Protein AF-A0A645CIN4-F1 (afdb_monomer)

Mean predicted aligned error: 7.03 Å

Foldseek 3Di:
DPPVVVVVVVVVVVVVVVLCVLVVLVVCVVVVHDLVNVVVVVVVVVVVVVVVVCVVVVPDDDPPPVVVVVVVCCVPVNPVVVSSVLSVVSVVDPSVVSVVVVVCVVVVVVVVCVVVVVDDDDPVVVVVD

Solvent-accessible surface area (backbone atoms only — not comparable to full-atom values): 7457 Å² total; per-residue (Å²): 133,56,74,63,60,56,51,52,51,54,50,52,54,50,52,53,57,57,63,48,45,54,55,54,52,51,52,39,47,73,70,71,48,52,69,66,62,54,49,50,53,53,51,52,53,50,50,53,54,51,50,51,50,38,61,76,66,65,56,83,80,82,78,52,65,67,60,50,50,51,52,50,47,44,44,57,68,44,52,44,48,52,50,51,54,54,58,55,42,50,73,82,39,58,59,68,59,52,49,54,58,57,65,43,44,65,47,54,50,52,53,49,35,41,75,73,63,80,44,84,92,45,77,78,57,66,77,75,97

pLDDT: mean 86.49, std 8.05, range [57.97, 96.12]

Sequence (129 aa):
MTKRTSGTLMVLVSAAGFATLAIFVKYAYAASVNTVTMLTGRFLLAALVLWAVVIARKIPIVTDKLIVIKLCLMGVFGYCVMSMMFASSLYYLPASLSAMLLYAYPALVSIIAFAIGDEIFSWNKGILL

InterPro domains:
  IPR000620 EamA domain [PF00892] (6-127)
  IPR037185 Multidrug transporter EmrE superfamily [SSF103481] (42-126)

Structure (mmCIF, N/CA/C/O backbone):
data_AF-A0A645CIN4-F1
#
_entry.id   AF-A0A645CIN4-F1
#
loop_
_atom_site.group_PDB
_atom_site.id
_atom_site.type_symbol
_atom_site.label_atom_id
_atom_site.label_alt_id
_atom_site.label_comp_id
_atom_site.label_asym_id
_atom_site.label_entity_id
_atom_site.label_seq_id
_atom_site.pdbx_PDB_ins_code
_atom_site.Cartn_x
_atom_site.Cartn_y
_atom_site.Cartn_z
_atom_site.occupancy
_atom_site.B_iso_or_equiv
_atom_site.auth_seq_id
_atom_site.auth_comp_id
_atom_site.auth_asym_id
_atom_site.auth_atom_id
_atom_site.pdbx_PDB_model_num
ATOM 1 N N . MET A 1 1 ? -20.314 -23.235 9.475 1.00 58.03 1 MET A N 1
ATOM 2 C CA . MET A 1 1 ? -18.879 -22.889 9.347 1.00 58.03 1 MET A CA 1
ATOM 3 C C . MET A 1 1 ? -18.443 -22.152 10.604 1.00 58.03 1 MET A C 1
ATOM 5 O O . MET A 1 1 ? -19.084 -21.177 10.975 1.00 58.03 1 MET A O 1
ATOM 9 N N . THR A 1 2 ? -17.409 -22.629 11.292 1.00 73.25 2 THR A N 1
ATOM 10 C CA . THR A 1 2 ? -16.871 -21.984 12.500 1.00 73.25 2 THR A CA 1
ATOM 11 C C . THR A 1 2 ? -16.238 -20.640 12.118 1.00 73.25 2 THR A C 1
ATOM 13 O O . THR A 1 2 ? -15.644 -20.523 11.048 1.00 73.25 2 THR A O 1
ATOM 16 N N . LYS A 1 3 ? -16.315 -19.608 12.971 1.00 80.88 3 LYS A N 1
ATOM 17 C CA . LYS A 1 3 ? -15.737 -18.275 12.670 1.00 80.88 3 LYS A CA 1
ATOM 18 C C . LYS A 1 3 ? -14.261 -18.344 12.230 1.00 80.88 3 LYS A C 1
ATOM 20 O O . LYS A 1 3 ? -1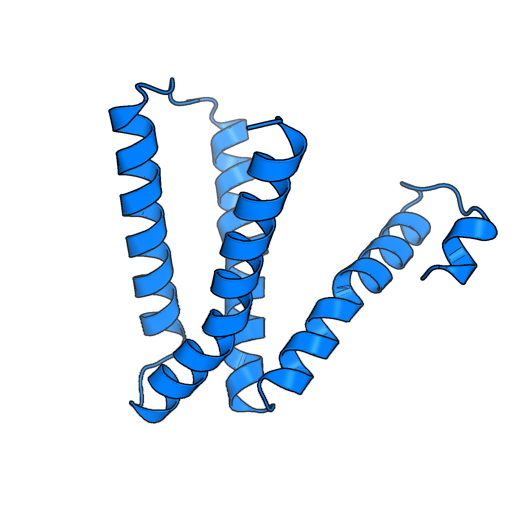3.846 -17.576 11.368 1.00 80.88 3 LYS A O 1
ATOM 25 N N . ARG A 1 4 ? -13.502 -19.322 12.749 1.00 84.25 4 ARG A N 1
ATOM 26 C CA . ARG A 1 4 ? -12.110 -19.605 12.353 1.00 84.25 4 ARG A CA 1
ATOM 27 C C . ARG A 1 4 ? -11.970 -19.996 10.880 1.00 84.25 4 ARG A C 1
ATOM 29 O O . ARG A 1 4 ? -11.180 -19.376 10.187 1.00 84.25 4 ARG A O 1
ATOM 36 N N . THR A 1 5 ? -12.764 -20.944 10.377 1.00 86.31 5 THR A N 1
ATOM 37 C CA . THR A 1 5 ? -12.651 -21.409 8.981 1.00 86.31 5 THR A CA 1
ATOM 38 C C . THR A 1 5 ? -13.032 -20.320 7.980 1.00 86.31 5 THR A C 1
ATOM 40 O O . THR A 1 5 ? -12.406 -20.203 6.932 1.00 86.31 5 THR A O 1
ATOM 43 N N . SER A 1 6 ? -14.023 -19.483 8.316 1.00 86.50 6 SER A N 1
ATOM 44 C CA . SER A 1 6 ? -14.377 -18.322 7.488 1.00 86.50 6 SER A CA 1
ATOM 45 C C . SER A 1 6 ? -13.249 -17.286 7.452 1.00 86.50 6 SER A C 1
ATOM 47 O O . SER A 1 6 ? -12.955 -16.753 6.386 1.00 86.50 6 SER A O 1
ATOM 49 N N . GLY A 1 7 ? -12.605 -17.019 8.594 1.00 89.25 7 GLY A N 1
ATOM 50 C CA . GLY A 1 7 ? -11.459 -16.111 8.669 1.00 89.25 7 GLY A CA 1
ATOM 51 C C . GLY A 1 7 ? -10.262 -16.621 7.867 1.00 89.25 7 GLY A C 1
ATOM 52 O O . GLY A 1 7 ? -9.695 -15.873 7.078 1.00 89.25 7 GLY A O 1
ATOM 53 N N . THR A 1 8 ? -9.927 -17.910 7.993 1.00 91.81 8 THR A N 1
ATOM 54 C CA . THR A 1 8 ? -8.854 -18.539 7.207 1.00 91.81 8 THR A CA 1
ATOM 55 C C . THR A 1 8 ? -9.108 -18.400 5.708 1.00 91.81 8 THR A C 1
ATOM 57 O O . THR A 1 8 ? -8.206 -18.006 4.975 1.00 91.81 8 THR A O 1
ATOM 60 N N . LEU A 1 9 ? -10.337 -18.656 5.247 1.00 92.81 9 LEU A N 1
ATOM 61 C CA . LEU A 1 9 ? -10.675 -18.531 3.830 1.00 92.81 9 LEU A CA 1
ATOM 62 C C . LEU A 1 9 ? -10.514 -17.089 3.326 1.00 92.81 9 LEU A C 1
ATOM 64 O O . LEU A 1 9 ? -9.942 -16.875 2.261 1.00 92.81 9 LEU A O 1
ATOM 68 N N . MET A 1 10 ? -10.957 -16.097 4.104 1.00 90.06 10 MET A N 1
ATOM 69 C CA . MET A 1 10 ? -10.785 -14.680 3.758 1.00 90.06 10 MET A CA 1
ATOM 70 C C . MET A 1 10 ? -9.306 -14.289 3.641 1.00 90.06 10 MET A C 1
ATOM 72 O O . MET A 1 10 ? -8.935 -13.570 2.713 1.00 90.06 10 MET A O 1
ATOM 76 N N . VAL A 1 11 ? -8.455 -14.787 4.544 1.00 92.88 11 VAL A N 1
ATOM 77 C CA . VAL A 1 11 ? -7.005 -14.545 4.493 1.00 92.88 11 VAL A CA 1
ATOM 78 C C . VAL A 1 11 ? -6.386 -15.187 3.255 1.00 92.88 11 VAL A C 1
ATOM 80 O O . VAL A 1 11 ? -5.617 -14.525 2.566 1.00 92.88 11 VAL A O 1
ATOM 83 N N . LEU A 1 12 ? -6.749 -16.431 2.931 1.00 93.19 12 LEU A N 1
ATOM 84 C CA . LEU A 1 12 ? -6.237 -17.122 1.743 1.00 93.19 12 LEU A CA 1
ATOM 85 C C . LEU A 1 12 ? -6.606 -16.387 0.450 1.00 93.19 12 LEU A C 1
ATOM 87 O O . LEU A 1 12 ? -5.750 -16.189 -0.409 1.00 93.19 12 LEU A O 1
ATOM 91 N N . VAL A 1 13 ? -7.856 -15.931 0.333 1.00 93.81 13 VAL A N 1
ATOM 92 C CA . VAL A 1 13 ? -8.314 -15.153 -0.828 1.00 93.81 13 VAL A CA 1
ATOM 93 C C . VAL A 1 13 ? -7.561 -13.824 -0.928 1.00 93.81 13 VAL A C 1
ATOM 95 O O . VAL A 1 13 ? -7.104 -13.458 -2.010 1.00 93.81 13 VAL A O 1
ATOM 98 N N . SER A 1 14 ? -7.373 -13.124 0.194 1.00 91.00 14 SER A N 1
ATOM 99 C CA . SER A 1 14 ? -6.602 -11.875 0.236 1.00 91.00 14 SER A CA 1
ATOM 100 C C . SER A 1 14 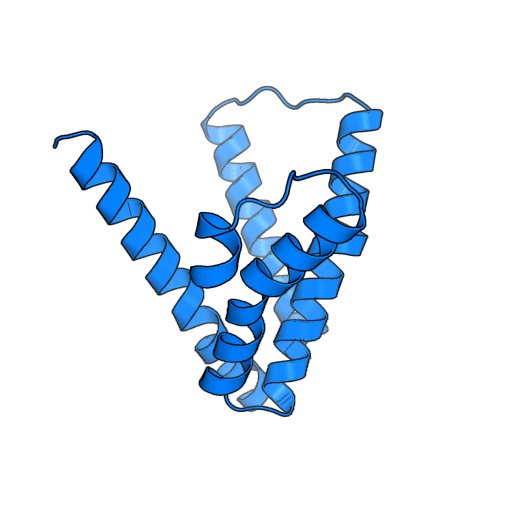? -5.138 -12.090 -0.165 1.00 91.00 14 SER A C 1
ATOM 102 O O . SER A 1 14 ? -4.611 -11.362 -1.006 1.00 91.00 14 SER A O 1
ATOM 104 N N . ALA A 1 15 ? -4.495 -13.133 0.369 1.00 89.50 15 ALA A N 1
ATOM 105 C CA . ALA A 1 15 ? -3.109 -13.475 0.067 1.00 89.50 15 ALA A CA 1
ATOM 106 C C . ALA A 1 15 ? -2.917 -13.836 -1.414 1.00 89.50 15 ALA A C 1
ATOM 108 O O . ALA A 1 15 ? -1.979 -13.350 -2.045 1.00 89.50 15 ALA A O 1
ATOM 109 N N . ALA A 1 16 ? -3.832 -14.619 -1.996 1.00 89.94 16 ALA A N 1
ATOM 110 C CA . ALA A 1 16 ? -3.812 -14.936 -3.422 1.00 89.94 16 ALA A CA 1
ATOM 111 C C . ALA A 1 16 ? -3.984 -13.673 -4.287 1.00 89.94 16 ALA A C 1
ATOM 113 O O . ALA A 1 16 ? -3.231 -13.455 -5.240 1.00 89.94 16 ALA A O 1
ATOM 114 N N . GLY A 1 17 ? -4.921 -12.790 -3.922 1.00 87.88 17 GLY A N 1
ATOM 115 C CA . GLY A 1 17 ? -5.103 -11.501 -4.594 1.00 87.88 17 GLY A CA 1
ATOM 116 C C . GLY A 1 17 ? -3.852 -10.621 -4.522 1.00 87.88 17 GLY A C 1
ATOM 117 O O . GLY A 1 17 ? -3.450 -10.026 -5.520 1.00 87.88 17 GLY A O 1
ATOM 118 N N . PHE A 1 18 ? -3.179 -10.588 -3.372 1.00 85.50 18 PHE A N 1
ATOM 119 C CA . PHE A 1 18 ? -1.949 -9.820 -3.205 1.00 85.50 18 PHE A CA 1
ATOM 120 C C . PHE A 1 18 ? -0.774 -10.406 -4.005 1.00 85.50 18 PHE A C 1
ATOM 122 O O . PHE A 1 18 ? -0.054 -9.660 -4.664 1.00 85.50 18 PHE A O 1
ATOM 129 N N . ALA A 1 19 ? -0.602 -11.731 -4.017 1.00 85.88 19 ALA A N 1
ATOM 130 C CA . ALA A 1 19 ? 0.478 -12.394 -4.753 1.00 85.88 19 ALA A CA 1
ATOM 131 C C . ALA A 1 19 ? 0.365 -12.201 -6.276 1.00 85.88 19 ALA A C 1
ATOM 133 O O . ALA A 1 19 ? 1.367 -11.985 -6.961 1.00 85.88 19 ALA A O 1
ATOM 134 N N . THR A 1 20 ? -0.857 -12.226 -6.816 1.00 88.62 20 THR A N 1
ATOM 135 C CA . THR A 1 20 ? -1.093 -12.026 -8.259 1.00 88.62 20 THR A CA 1
ATOM 136 C C . THR A 1 20 ? -0.835 -10.593 -8.727 1.00 88.62 20 THR A C 1
ATOM 138 O O . THR A 1 20 ? -0.578 -10.372 -9.910 1.00 88.62 20 THR A O 1
ATOM 141 N N . LEU A 1 21 ? -0.826 -9.611 -7.821 1.00 87.62 21 LEU A N 1
ATOM 142 C CA . LEU A 1 21 ? -0.628 -8.203 -8.163 1.00 87.62 21 LEU A CA 1
ATOM 143 C C . LEU A 1 21 ? 0.689 -7.963 -8.906 1.00 87.62 21 LEU A C 1
ATOM 145 O O . LEU A 1 21 ? 0.688 -7.319 -9.951 1.00 87.62 21 LEU A O 1
ATOM 149 N N . ALA A 1 22 ? 1.805 -8.501 -8.407 1.00 85.44 22 ALA A N 1
ATOM 150 C CA . ALA A 1 22 ? 3.111 -8.302 -9.038 1.00 85.44 22 ALA A CA 1
ATOM 151 C C . ALA A 1 22 ? 3.171 -8.902 -10.456 1.00 85.44 22 ALA A C 1
ATOM 153 O O . ALA A 1 22 ? 3.831 -8.347 -11.336 1.00 85.44 22 ALA A O 1
ATOM 154 N N . ILE A 1 23 ? 2.435 -9.995 -10.688 1.00 87.06 23 ILE A N 1
ATOM 155 C CA . ILE A 1 23 ? 2.297 -10.633 -12.000 1.00 87.06 23 ILE A CA 1
ATOM 156 C C . ILE A 1 23 ? 1.555 -9.691 -12.955 1.00 87.06 23 ILE A C 1
ATOM 158 O O . ILE A 1 23 ? 2.064 -9.388 -14.032 1.00 87.06 23 ILE A O 1
ATOM 162 N N . PHE A 1 24 ? 0.399 -9.159 -12.546 1.00 87.19 24 PHE A N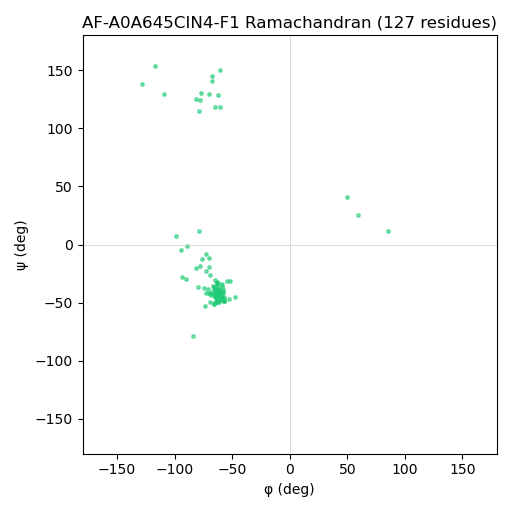 1
ATOM 163 C CA . PHE A 1 24 ? -0.366 -8.212 -13.364 1.00 87.19 24 PHE A CA 1
ATOM 164 C C . PHE A 1 24 ? 0.409 -6.928 -13.669 1.00 87.19 24 PHE A C 1
ATOM 166 O O . PHE A 1 24 ? 0.341 -6.439 -14.794 1.00 87.19 24 PHE A O 1
ATOM 173 N N . VAL A 1 25 ? 1.189 -6.409 -12.714 1.00 86.94 25 VAL A N 1
ATOM 174 C CA . VAL A 1 25 ? 2.045 -5.236 -12.948 1.00 86.94 25 VAL A CA 1
ATOM 175 C C . VAL A 1 25 ? 3.098 -5.519 -14.023 1.00 86.94 25 VAL A C 1
ATOM 177 O O . VAL A 1 25 ? 3.271 -4.718 -14.938 1.00 86.94 25 VAL A O 1
ATOM 180 N N . LYS A 1 26 ? 3.769 -6.677 -13.967 1.00 85.94 26 LYS A N 1
ATOM 181 C CA . LYS A 1 26 ? 4.741 -7.078 -14.998 1.00 85.94 26 LYS A CA 1
ATOM 182 C C . LYS A 1 26 ? 4.084 -7.226 -16.374 1.00 85.94 26 LYS A C 1
ATOM 184 O O . LYS A 1 26 ? 4.660 -6.771 -17.358 1.00 85.94 26 LYS A O 1
ATOM 189 N N . TYR A 1 27 ? 2.879 -7.796 -16.446 1.00 87.88 27 TYR A N 1
ATOM 190 C CA . TYR A 1 27 ? 2.114 -7.862 -17.697 1.00 87.88 27 TYR A CA 1
ATOM 191 C C . TYR A 1 27 ? 1.735 -6.476 -18.230 1.00 87.88 27 TYR A C 1
ATOM 193 O O . TYR A 1 27 ? 1.865 -6.229 -19.426 1.00 87.88 27 TYR A O 1
ATOM 201 N N . ALA A 1 28 ? 1.312 -5.553 -17.364 1.00 87.56 28 ALA A N 1
ATOM 202 C CA . ALA A 1 28 ? 0.991 -4.184 -17.762 1.00 87.56 28 ALA A CA 1
ATOM 203 C C . ALA A 1 28 ? 2.223 -3.454 -18.327 1.00 87.56 28 ALA A C 1
ATOM 205 O O . ALA A 1 28 ? 2.127 -2.789 -19.358 1.00 87.56 28 ALA A O 1
ATOM 206 N N . TYR A 1 29 ? 3.394 -3.640 -17.712 1.00 86.81 29 TYR A N 1
ATOM 207 C CA . TYR A 1 29 ? 4.651 -3.104 -18.239 1.00 86.81 29 TYR A CA 1
ATOM 208 C C . TYR A 1 29 ? 5.064 -3.740 -19.565 1.00 86.81 29 TYR A C 1
ATOM 210 O O . TYR A 1 29 ? 5.531 -3.026 -20.446 1.00 86.81 29 TYR A O 1
ATOM 218 N N . ALA A 1 30 ? 4.837 -5.043 -19.756 1.00 86.62 30 ALA A N 1
ATOM 219 C CA . ALA A 1 30 ? 5.054 -5.689 -21.052 1.00 86.62 30 ALA A CA 1
ATOM 220 C C . ALA A 1 30 ? 4.134 -5.115 -22.149 1.00 86.62 30 ALA A C 1
ATOM 222 O O . ALA A 1 30 ? 4.547 -4.981 -23.296 1.00 86.62 30 ALA A O 1
ATOM 223 N N . ALA A 1 31 ? 2.917 -4.697 -21.788 1.00 89.25 31 ALA A N 1
ATOM 224 C CA . ALA A 1 31 ? 2.000 -3.969 -22.666 1.00 89.25 31 ALA A CA 1
ATOM 225 C C . ALA A 1 31 ? 2.335 -2.465 -22.808 1.00 89.25 31 ALA A C 1
ATOM 227 O O . ALA A 1 31 ? 1.527 -1.706 -23.336 1.00 89.25 31 ALA A O 1
ATOM 228 N N . SER A 1 32 ? 3.515 -2.022 -22.349 1.00 86.00 32 SER A N 1
ATOM 229 C CA . SER A 1 32 ? 3.979 -0.625 -22.396 1.00 86.00 32 SER A CA 1
ATOM 230 C C . SER A 1 32 ? 3.066 0.371 -21.659 1.00 86.00 32 SER A C 1
ATOM 232 O O . SER A 1 32 ?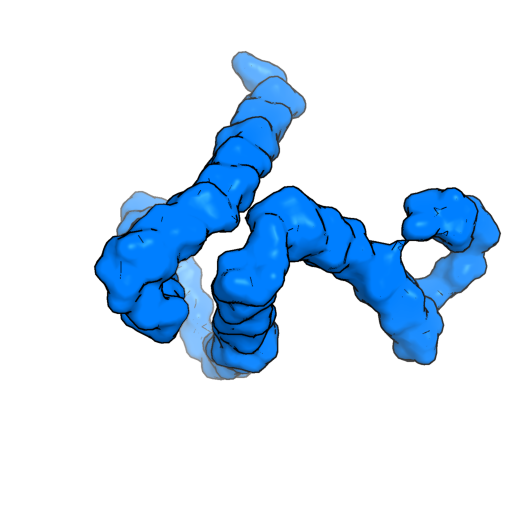 3.057 1.565 -21.961 1.00 86.00 32 SER A O 1
ATOM 234 N N . VAL A 1 33 ? 2.298 -0.096 -20.669 1.00 88.50 33 VAL A N 1
ATOM 235 C CA . VAL A 1 33 ? 1.458 0.765 -19.827 1.00 88.50 33 VAL A CA 1
ATOM 236 C C . VAL A 1 33 ? 2.332 1.476 -18.796 1.00 88.50 33 VAL A C 1
ATOM 238 O O . VAL A 1 33 ? 3.109 0.849 -18.079 1.00 88.50 33 VAL A O 1
ATOM 241 N N . ASN A 1 34 ? 2.174 2.794 -18.676 1.00 87.50 34 ASN A N 1
ATOM 242 C CA . ASN A 1 34 ? 2.874 3.580 -17.663 1.00 87.50 34 ASN A CA 1
ATOM 243 C C . ASN A 1 34 ? 2.382 3.223 -16.242 1.00 87.50 34 ASN A C 1
ATOM 245 O O . ASN A 1 34 ? 1.182 3.054 -16.008 1.00 87.50 34 ASN A O 1
ATOM 249 N N . THR A 1 35 ? 3.304 3.168 -15.276 1.00 86.75 35 THR A N 1
ATOM 250 C CA . THR A 1 35 ? 3.037 2.963 -13.844 1.00 86.75 35 THR A CA 1
ATOM 251 C C . THR A 1 35 ? 1.918 3.856 -13.316 1.00 86.75 35 THR A C 1
ATOM 253 O O . THR A 1 35 ? 1.029 3.367 -12.623 1.00 86.75 35 THR A O 1
ATOM 256 N N . VAL A 1 36 ? 1.920 5.147 -13.666 1.00 88.88 36 VAL A N 1
ATOM 257 C CA . VAL A 1 36 ? 0.900 6.098 -13.199 1.00 88.88 36 VAL A CA 1
ATOM 258 C C . VAL A 1 36 ? -0.478 5.689 -13.710 1.00 88.88 36 VAL A C 1
ATOM 260 O O . VAL A 1 36 ? -1.400 5.540 -12.916 1.00 88.88 36 VAL A O 1
ATOM 263 N N . THR A 1 37 ? -0.611 5.415 -15.009 1.00 88.88 37 THR A N 1
ATOM 264 C CA . THR A 1 37 ? -1.876 5.001 -15.634 1.00 88.88 37 THR A CA 1
ATOM 265 C C . THR A 1 37 ? -2.424 3.716 -15.012 1.00 88.88 37 THR A C 1
ATOM 267 O O . THR A 1 37 ? -3.610 3.632 -14.690 1.00 88.88 37 THR A O 1
ATOM 270 N N . MET A 1 38 ? -1.553 2.731 -14.784 1.00 90.00 38 MET A N 1
ATOM 271 C CA . MET A 1 38 ? -1.909 1.469 -14.138 1.00 90.00 38 MET A CA 1
ATOM 272 C C . MET A 1 38 ? -2.396 1.676 -12.695 1.00 90.00 38 MET A C 1
ATOM 274 O O . MET A 1 38 ? -3.428 1.126 -12.303 1.00 90.00 38 MET A O 1
ATOM 278 N N . LEU A 1 39 ? -1.680 2.480 -11.899 1.00 89.88 39 LEU A N 1
ATOM 279 C CA . LEU A 1 39 ? -2.062 2.785 -10.518 1.00 89.88 39 LEU A CA 1
ATOM 280 C C . LEU A 1 39 ? -3.377 3.559 -10.465 1.00 89.88 39 LEU A C 1
ATOM 282 O O . LEU A 1 39 ? -4.250 3.201 -9.678 1.00 89.88 39 LEU A O 1
ATOM 286 N N . THR A 1 40 ? -3.550 4.569 -11.319 1.00 91.19 40 THR A N 1
ATOM 287 C CA . THR A 1 40 ? -4.791 5.345 -11.413 1.00 91.19 40 THR A CA 1
ATOM 288 C C . THR A 1 40 ? -5.978 4.435 -11.709 1.00 91.19 40 THR A C 1
ATOM 290 O O . THR A 1 40 ? -6.966 4.486 -10.982 1.00 91.19 40 THR A O 1
ATOM 293 N N . GLY A 1 41 ? -5.874 3.545 -12.704 1.00 91.06 41 GLY A N 1
ATOM 294 C CA . GLY A 1 41 ? -6.935 2.582 -13.014 1.00 91.06 41 GLY A CA 1
ATOM 295 C C . GLY A 1 41 ? -7.264 1.665 -11.832 1.00 91.06 41 GLY A C 1
ATOM 296 O O . GLY A 1 41 ? -8.430 1.507 -11.470 1.00 91.06 41 GLY A O 1
ATOM 297 N N . ARG A 1 42 ? -6.235 1.123 -11.167 1.00 89.88 42 ARG A N 1
ATOM 298 C CA . ARG A 1 42 ? -6.392 0.266 -9.982 1.00 89.88 42 ARG A CA 1
ATOM 299 C C . ARG A 1 42 ? -7.089 0.996 -8.830 1.00 89.88 42 ARG A C 1
ATOM 301 O O . ARG A 1 42 ? -8.001 0.438 -8.223 1.00 89.88 42 ARG A O 1
ATOM 308 N N . PHE A 1 43 ? -6.672 2.223 -8.522 1.00 91.75 43 PHE A N 1
ATOM 309 C CA . PHE A 1 43 ? -7.238 3.010 -7.428 1.00 91.75 43 PHE A CA 1
ATOM 310 C C . PHE A 1 43 ? -8.650 3.499 -7.712 1.00 91.75 43 PHE A C 1
ATOM 312 O O . PHE A 1 43 ? -9.482 3.462 -6.811 1.00 91.75 43 PHE A O 1
ATOM 319 N N . LEU A 1 44 ? -8.940 3.899 -8.950 1.00 94.81 44 LEU A N 1
ATOM 320 C CA . LEU A 1 44 ? -10.292 4.267 -9.360 1.00 94.81 44 LEU A CA 1
ATOM 321 C C . LEU A 1 44 ? -11.241 3.077 -9.230 1.00 94.81 44 LEU A C 1
ATOM 323 O O . LEU A 1 44 ? -12.299 3.205 -8.621 1.00 94.81 44 LEU A O 1
ATOM 327 N N . LEU A 1 45 ? -10.842 1.902 -9.724 1.00 94.06 45 LEU A N 1
ATOM 328 C CA . LEU A 1 45 ? -11.652 0.691 -9.602 1.00 94.06 45 LEU A CA 1
ATOM 329 C C . LEU A 1 45 ? -11.870 0.308 -8.132 1.00 94.06 45 LEU A C 1
ATOM 331 O O . LEU A 1 45 ? -13.000 0.035 -7.731 1.00 94.06 45 LEU A O 1
ATOM 335 N N . ALA A 1 46 ? -10.820 0.346 -7.307 1.00 92.56 46 ALA A N 1
ATOM 336 C CA . ALA A 1 46 ? -10.938 0.080 -5.875 1.00 92.56 46 ALA A CA 1
ATOM 337 C C . ALA A 1 46 ? -11.863 1.087 -5.170 1.00 92.56 46 ALA A C 1
ATOM 339 O O . ALA A 1 46 ? -12.694 0.685 -4.357 1.00 92.56 46 ALA A O 1
ATOM 340 N N . ALA A 1 47 ? -11.762 2.377 -5.505 1.00 93.31 47 ALA A N 1
ATOM 341 C CA . ALA A 1 47 ? -12.623 3.419 -4.958 1.00 93.31 47 ALA A CA 1
ATOM 342 C C . ALA A 1 47 ? -14.093 3.194 -5.337 1.00 93.31 47 ALA A C 1
ATOM 344 O O . ALA A 1 47 ? -14.953 3.268 -4.465 1.00 93.31 47 ALA A O 1
ATOM 345 N N . LEU A 1 48 ? -14.383 2.860 -6.600 1.00 96.12 48 LEU A N 1
ATOM 346 C CA . LEU A 1 48 ? -15.740 2.552 -7.061 1.00 96.12 48 LEU A CA 1
ATOM 347 C C . LEU A 1 48 ? -16.329 1.342 -6.328 1.00 96.12 48 LEU A C 1
ATOM 349 O O . LEU A 1 48 ? -17.459 1.406 -5.847 1.00 96.12 48 LEU A O 1
ATOM 353 N N . VAL A 1 49 ? -15.555 0.261 -6.191 1.00 95.44 49 VAL A N 1
ATOM 354 C CA . VAL A 1 49 ? -15.987 -0.946 -5.471 1.00 95.44 49 VAL A CA 1
ATOM 355 C C . VAL A 1 49 ? -16.251 -0.639 -3.996 1.00 95.44 49 VAL A C 1
ATOM 357 O O . VAL A 1 49 ? -17.286 -1.038 -3.463 1.00 95.44 49 VAL A O 1
ATOM 360 N N . LEU A 1 50 ? -15.360 0.100 -3.330 1.00 92.62 50 LEU A N 1
ATOM 361 C CA . LEU A 1 50 ? -15.550 0.478 -1.928 1.00 92.62 50 LEU A CA 1
ATOM 362 C C . LEU A 1 50 ? -16.771 1.383 -1.740 1.00 92.62 50 LEU A C 1
ATOM 364 O O . LEU A 1 50 ? -17.565 1.139 -0.833 1.00 92.62 50 LEU A O 1
ATOM 368 N N . TRP A 1 51 ? -16.972 2.373 -2.611 1.00 93.62 51 TRP A N 1
ATOM 369 C CA . TRP A 1 51 ? -18.160 3.228 -2.571 1.00 93.62 51 TRP A CA 1
ATOM 370 C C . TRP A 1 51 ? -19.448 2.441 -2.807 1.00 93.62 51 TRP A C 1
ATOM 372 O O . TRP A 1 51 ? -20.422 2.646 -2.084 1.00 93.62 51 TRP A O 1
ATOM 382 N N . ALA A 1 52 ? -19.450 1.484 -3.739 1.00 95.25 52 ALA A N 1
ATOM 383 C CA . ALA A 1 52 ? -20.587 0.592 -3.946 1.00 95.25 52 ALA A CA 1
ATOM 384 C C . ALA A 1 52 ? -20.915 -0.211 -2.675 1.00 95.25 52 ALA A C 1
ATOM 386 O O . ALA A 1 52 ? -22.083 -0.326 -2.305 1.00 95.25 52 ALA A O 1
ATOM 387 N N . VAL A 1 53 ? -19.900 -0.705 -1.955 1.00 94.75 53 VAL A N 1
ATOM 388 C CA . VAL A 1 53 ? -20.085 -1.400 -0.669 1.00 94.75 53 VAL A CA 1
ATOM 389 C C . VAL A 1 53 ? -20.641 -0.464 0.406 1.00 94.75 53 VAL A C 1
ATOM 391 O O . VAL A 1 53 ? -21.551 -0.863 1.132 1.00 94.75 53 VAL A O 1
ATOM 394 N N . VAL A 1 54 ? -20.131 0.767 0.507 1.00 93.75 54 VAL A N 1
ATOM 395 C CA . VAL A 1 54 ? -20.616 1.782 1.460 1.00 93.75 54 VAL A CA 1
ATOM 396 C C . VAL A 1 54 ? -22.095 2.086 1.227 1.00 93.75 54 VAL A C 1
ATOM 398 O O . VAL A 1 54 ? -22.878 2.049 2.177 1.00 93.75 54 VAL A O 1
ATOM 401 N N . ILE A 1 55 ? -22.487 2.309 -0.031 1.00 94.31 55 ILE A N 1
ATOM 402 C CA . ILE A 1 55 ? -23.874 2.586 -0.424 1.00 94.31 55 ILE A CA 1
ATOM 403 C C . ILE A 1 55 ? -24.763 1.367 -0.145 1.00 94.31 55 ILE A C 1
ATOM 405 O O . ILE A 1 55 ? -25.795 1.497 0.513 1.00 94.31 55 ILE A O 1
ATOM 409 N N . ALA A 1 56 ? -24.350 0.171 -0.578 1.00 95.44 56 ALA A N 1
ATOM 410 C CA . ALA A 1 56 ? -25.125 -1.058 -0.402 1.00 95.44 56 ALA A CA 1
ATOM 411 C C . ALA A 1 56 ? -25.347 -1.413 1.077 1.00 95.44 56 ALA A C 1
ATOM 413 O O . ALA A 1 56 ? -26.416 -1.892 1.452 1.00 95.44 56 ALA A O 1
ATOM 414 N N . ARG A 1 57 ? -24.350 -1.155 1.933 1.00 94.56 57 ARG A N 1
ATOM 415 C CA . ARG A 1 57 ? -24.424 -1.404 3.380 1.00 94.56 57 ARG A CA 1
ATOM 416 C C . ARG A 1 57 ? -24.977 -0.224 4.181 1.00 94.56 57 ARG A C 1
ATOM 418 O O . ARG A 1 57 ? -25.099 -0.352 5.395 1.00 94.56 57 ARG A O 1
ATOM 425 N N . LYS A 1 58 ? -25.307 0.897 3.526 1.00 91.50 58 LYS A N 1
ATOM 426 C CA . LYS A 1 58 ? -25.796 2.138 4.153 1.00 91.50 58 LYS A CA 1
ATOM 427 C C . LYS A 1 58 ? -24.910 2.596 5.320 1.00 91.50 58 LYS A C 1
ATOM 429 O O . LYS A 1 58 ? -25.406 2.997 6.370 1.00 91.50 58 LYS A O 1
ATOM 434 N N . ILE A 1 59 ? -23.591 2.486 5.151 1.00 90.12 59 ILE A N 1
ATOM 435 C CA . ILE A 1 59 ? -22.632 2.852 6.199 1.00 90.12 59 ILE A CA 1
ATOM 436 C C . ILE A 1 59 ? -22.654 4.380 6.350 1.00 90.12 59 ILE A C 1
ATOM 438 O O . ILE A 1 59 ? -22.532 5.077 5.338 1.00 90.12 59 ILE A O 1
ATOM 442 N N . PRO A 1 60 ? -22.803 4.921 7.573 1.00 85.62 60 PRO A N 1
ATOM 443 C CA . PRO A 1 60 ? -22.779 6.360 7.784 1.00 85.62 60 PRO A CA 1
ATOM 444 C C . PRO A 1 60 ? -21.415 6.926 7.379 1.00 85.62 60 PRO A C 1
ATOM 446 O O . PRO A 1 60 ? -20.368 6.436 7.805 1.00 85.62 60 PRO A O 1
ATOM 449 N N . ILE A 1 61 ? -21.433 7.960 6.541 1.00 84.00 61 ILE A N 1
ATOM 450 C CA . ILE A 1 61 ? -20.219 8.633 6.083 1.00 84.00 61 ILE A CA 1
ATOM 451 C C . ILE A 1 61 ? -19.740 9.548 7.208 1.00 84.00 61 ILE A C 1
ATOM 453 O O . ILE A 1 61 ? -20.486 10.398 7.694 1.00 84.00 61 ILE A O 1
ATOM 457 N N . VAL A 1 62 ? -18.491 9.366 7.630 1.00 79.69 62 VAL A N 1
ATOM 458 C CA . VAL A 1 62 ? -17.861 10.232 8.628 1.00 79.69 62 VAL A CA 1
ATOM 459 C C . VAL A 1 62 ? -17.422 11.525 7.941 1.00 79.69 62 VAL A C 1
ATOM 461 O O . VAL A 1 62 ? -16.544 11.506 7.083 1.00 79.69 62 VAL A O 1
ATOM 464 N N . THR A 1 63 ? -18.028 12.648 8.326 1.00 80.31 63 THR A N 1
ATOM 465 C CA . THR A 1 63 ? -17.781 13.978 7.725 1.00 80.31 63 THR A CA 1
ATOM 466 C C . THR A 1 63 ? -16.814 14.836 8.550 1.00 80.31 63 THR A C 1
ATOM 468 O O . THR A 1 63 ? -16.621 16.019 8.269 1.00 80.31 63 THR A O 1
ATOM 471 N N . ASP A 1 64 ? -16.207 14.270 9.594 1.00 91.38 64 ASP A N 1
ATOM 472 C CA . ASP A 1 64 ? -15.237 14.989 10.416 1.00 91.38 64 ASP A CA 1
ATOM 473 C C . ASP A 1 64 ? -14.037 15.427 9.560 1.00 91.38 64 ASP A C 1
ATOM 475 O O . ASP A 1 64 ? -13.313 14.604 8.990 1.00 91.38 64 ASP A O 1
ATOM 479 N N . LYS A 1 65 ? -13.830 16.746 9.464 1.00 90.31 65 LYS A N 1
ATOM 480 C CA . LYS A 1 65 ? -12.792 17.341 8.613 1.00 90.31 65 LYS A CA 1
ATOM 481 C C . LYS A 1 65 ? -11.393 16.853 8.986 1.00 90.31 65 LYS A C 1
ATOM 483 O O . LYS A 1 65 ? -10.570 16.663 8.096 1.00 90.31 65 LYS A O 1
ATOM 488 N N . LEU A 1 66 ? -11.116 16.632 10.271 1.00 92.56 66 LEU A N 1
ATOM 489 C CA . LEU A 1 66 ? -9.815 16.157 10.730 1.00 92.56 66 LEU A CA 1
ATOM 490 C C . LEU A 1 66 ? -9.588 14.702 10.311 1.00 92.56 66 LEU A C 1
ATOM 492 O O . LEU A 1 66 ? -8.496 14.362 9.858 1.00 92.56 66 LEU A O 1
ATOM 496 N N . ILE A 1 67 ? -10.612 13.852 10.414 1.00 89.81 67 ILE A N 1
ATOM 497 C CA . ILE A 1 67 ? -10.546 12.459 9.950 1.00 89.81 67 ILE A CA 1
ATOM 498 C C . ILE A 1 67 ? -10.332 12.411 8.434 1.00 89.81 67 ILE A C 1
ATOM 500 O O . ILE A 1 67 ? -9.463 11.676 7.966 1.00 89.81 67 ILE A O 1
ATOM 504 N N . VAL A 1 68 ? -11.056 13.235 7.672 1.00 90.00 68 VAL A N 1
ATOM 505 C CA . VAL A 1 68 ? -10.889 13.331 6.214 1.00 90.00 68 VAL A CA 1
ATOM 506 C C . VAL A 1 68 ? -9.472 13.776 5.851 1.00 90.00 68 VAL A C 1
ATOM 508 O O . VAL A 1 68 ? -8.839 13.146 5.008 1.00 90.00 68 VAL A O 1
ATOM 511 N N . ILE A 1 69 ? -8.925 14.799 6.518 1.00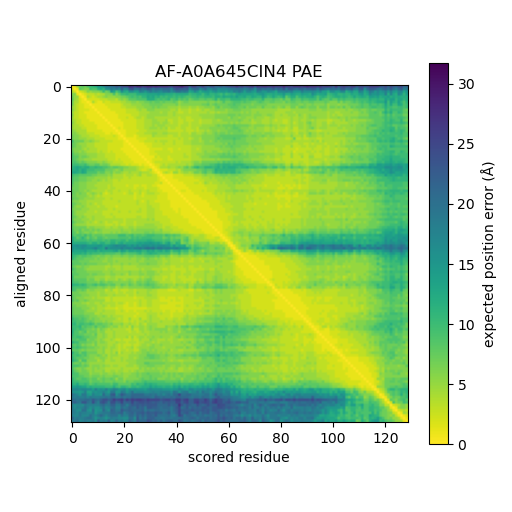 92.81 69 ILE A N 1
ATOM 512 C CA . ILE A 1 69 ? -7.545 15.251 6.282 1.00 92.81 69 ILE A CA 1
ATOM 513 C C . ILE A 1 69 ? -6.541 14.135 6.593 1.00 92.81 69 ILE A C 1
ATOM 515 O O . ILE A 1 69 ? -5.655 13.879 5.780 1.00 92.81 69 ILE A O 1
ATOM 519 N N . LYS A 1 70 ? -6.688 13.429 7.723 1.00 91.56 70 LYS A N 1
ATOM 520 C CA . LYS A 1 70 ? -5.815 12.299 8.085 1.00 91.56 70 LYS A CA 1
ATOM 521 C C . LYS A 1 70 ? -5.869 11.176 7.046 1.00 91.56 70 LYS A C 1
ATOM 523 O O . LYS A 1 70 ? -4.823 10.662 6.659 1.00 91.56 70 LYS A O 1
ATOM 528 N N . LEU A 1 71 ? -7.061 10.827 6.561 1.00 90.19 71 LEU A N 1
ATOM 529 C CA . LEU A 1 71 ? -7.243 9.825 5.506 1.00 90.19 71 LEU A CA 1
ATOM 530 C C . LEU A 1 71 ? -6.601 10.266 4.187 1.00 90.19 71 LEU A C 1
ATOM 532 O O . LEU A 1 71 ? -5.900 9.474 3.560 1.00 90.19 71 LEU A O 1
ATOM 536 N N . CYS A 1 72 ? -6.783 11.528 3.791 1.00 90.25 72 CYS A N 1
ATOM 537 C CA . CYS A 1 72 ? -6.149 12.089 2.600 1.00 90.25 72 CYS A CA 1
ATOM 538 C C . CYS A 1 72 ? -4.622 12.074 2.712 1.00 90.25 72 CYS A C 1
ATOM 540 O O . CYS A 1 72 ? -3.952 11.636 1.781 1.00 90.25 72 CYS A O 1
ATOM 542 N N . LEU A 1 73 ? -4.063 12.482 3.855 1.00 93.06 73 LEU A N 1
ATOM 543 C CA . LEU A 1 73 ? -2.620 12.431 4.097 1.00 93.06 73 LEU A CA 1
ATOM 544 C C . LEU A 1 73 ? -2.091 10.995 4.035 1.00 93.06 73 LEU A C 1
ATOM 546 O O . LEU A 1 73 ? -1.097 10.739 3.359 1.00 93.06 73 LEU A O 1
ATOM 550 N N . MET A 1 74 ? -2.778 10.044 4.671 1.00 92.94 74 MET A N 1
ATOM 551 C CA . MET A 1 74 ? -2.389 8.633 4.646 1.00 92.94 74 MET A CA 1
ATOM 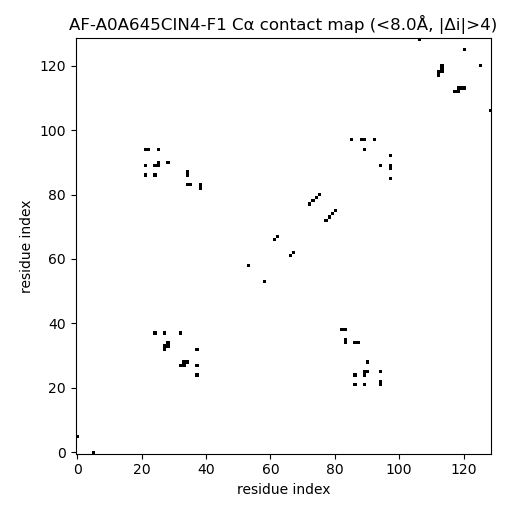552 C C . MET A 1 74 ? -2.477 8.034 3.234 1.00 92.94 74 MET A C 1
ATOM 554 O O . MET A 1 74 ? -1.627 7.234 2.846 1.00 92.94 74 MET A O 1
ATOM 558 N N . GLY A 1 75 ? -3.470 8.439 2.441 1.00 90.81 75 GLY A N 1
ATOM 559 C CA . GLY A 1 75 ? -3.615 8.017 1.050 1.00 90.81 75 GLY A CA 1
ATOM 560 C C . GLY A 1 75 ? -2.528 8.592 0.140 1.00 90.81 75 GLY A C 1
ATOM 561 O O . GLY A 1 75 ? -1.890 7.841 -0.595 1.00 90.81 75 GLY A O 1
ATOM 562 N N . VAL A 1 76 ? -2.295 9.905 0.208 1.00 88.19 76 VAL A N 1
ATOM 563 C CA . VAL A 1 76 ? -1.348 10.617 -0.664 1.00 88.19 76 VAL A CA 1
ATOM 564 C C . VAL A 1 76 ? 0.098 10.326 -0.276 1.00 88.19 76 VAL A C 1
ATOM 566 O O . VAL A 1 76 ? 0.878 9.912 -1.125 1.00 88.19 76 VAL A O 1
ATOM 569 N N . PHE A 1 77 ? 0.466 10.507 0.991 1.00 89.75 77 PHE A N 1
ATOM 570 C CA . PHE A 1 77 ? 1.856 10.371 1.433 1.00 89.75 77 PHE A CA 1
ATOM 571 C C . PHE A 1 77 ? 2.213 8.952 1.869 1.00 89.75 77 PHE A C 1
ATOM 573 O O . PHE A 1 77 ? 3.356 8.541 1.711 1.00 89.75 77 PHE A O 1
ATOM 580 N N . GLY A 1 78 ? 1.251 8.190 2.391 1.00 88.12 78 GLY A N 1
ATOM 581 C CA . GLY A 1 78 ? 1.481 6.801 2.781 1.00 88.12 78 GLY A CA 1
ATOM 582 C C . GLY A 1 78 ? 1.343 5.856 1.592 1.00 88.12 78 GLY A C 1
ATOM 583 O O . GLY A 1 78 ? 2.325 5.394 1.011 1.00 88.12 78 GLY A O 1
ATOM 584 N N . TYR A 1 79 ? 0.100 5.552 1.221 1.00 89.62 79 TYR A N 1
ATOM 585 C CA . TYR A 1 79 ? -0.184 4.432 0.324 1.00 89.62 79 TYR A CA 1
ATOM 586 C C . TYR A 1 79 ? 0.182 4.694 -1.143 1.00 89.62 79 TYR A C 1
ATOM 588 O O . TYR A 1 79 ? 0.648 3.780 -1.828 1.00 89.62 79 TYR A O 1
ATOM 596 N N . CYS A 1 80 ? -0.015 5.918 -1.645 1.00 90.38 80 CYS A N 1
ATOM 597 C CA . CYS A 1 80 ? 0.311 6.272 -3.028 1.00 90.38 80 CYS A CA 1
ATOM 598 C C . CYS A 1 80 ? 1.822 6.210 -3.275 1.00 90.38 80 CYS A C 1
ATOM 600 O O . CYS A 1 80 ? 2.253 5.492 -4.177 1.00 90.38 80 CYS A O 1
ATOM 602 N N . VAL A 1 81 ? 2.621 6.871 -2.427 1.00 90.81 81 VAL A N 1
ATOM 603 C CA . VAL A 1 81 ? 4.091 6.833 -2.511 1.00 90.81 81 VAL A CA 1
ATOM 604 C C . VAL A 1 81 ? 4.594 5.394 -2.424 1.00 90.81 81 VAL A C 1
ATOM 606 O O . VAL A 1 81 ? 5.339 4.953 -3.298 1.00 90.81 81 VAL A O 1
ATOM 609 N N . MET A 1 82 ? 4.120 4.625 -1.437 1.00 91.00 82 MET A N 1
ATOM 610 C CA . MET A 1 82 ? 4.478 3.212 -1.290 1.00 91.00 82 MET A CA 1
ATOM 611 C C . MET A 1 82 ? 4.134 2.397 -2.545 1.00 91.00 82 MET A C 1
ATOM 613 O O . MET A 1 82 ? 4.965 1.637 -3.040 1.00 91.00 82 MET A O 1
ATOM 617 N N . SER A 1 83 ? 2.925 2.567 -3.088 1.00 90.19 83 SER A N 1
ATOM 618 C CA . SER A 1 83 ? 2.481 1.844 -4.285 1.00 90.19 83 SER A CA 1
ATOM 619 C C . SER A 1 83 ? 3.295 2.218 -5.520 1.00 90.19 83 SER A C 1
ATOM 621 O O . SER A 1 83 ? 3.622 1.333 -6.309 1.00 90.19 83 SER A O 1
ATOM 623 N N . MET A 1 84 ? 3.638 3.499 -5.687 1.00 90.44 84 MET A N 1
ATOM 624 C CA . MET A 1 84 ? 4.505 3.957 -6.773 1.00 90.44 84 MET A CA 1
ATOM 625 C C . MET A 1 84 ? 5.898 3.349 -6.645 1.00 90.44 84 MET A C 1
ATOM 627 O O . MET A 1 84 ? 6.382 2.761 -7.604 1.00 90.44 84 MET A O 1
ATOM 631 N N . MET A 1 85 ? 6.521 3.414 -5.465 1.00 90.25 85 MET A N 1
ATOM 632 C CA . MET A 1 85 ? 7.854 2.844 -5.249 1.00 90.25 85 MET A CA 1
ATOM 633 C C . MET A 1 85 ? 7.872 1.331 -5.484 1.00 90.25 85 MET A C 1
ATOM 635 O O . MET A 1 85 ? 8.765 0.825 -6.163 1.00 90.25 85 MET A O 1
ATOM 639 N N . PHE A 1 86 ? 6.863 0.607 -4.990 1.00 89.44 86 PHE A N 1
ATOM 640 C CA . PHE A 1 86 ? 6.750 -0.834 -5.210 1.00 89.44 86 PHE A CA 1
ATOM 641 C C . PHE A 1 86 ? 6.582 -1.170 -6.696 1.00 89.44 86 PHE A C 1
ATOM 643 O O . PHE A 1 86 ? 7.317 -2.006 -7.225 1.00 89.44 86 PHE A O 1
ATOM 650 N N . ALA A 1 87 ? 5.663 -0.497 -7.394 1.00 87.25 87 ALA A N 1
ATOM 651 C CA . ALA A 1 87 ? 5.445 -0.726 -8.817 1.00 87.25 87 ALA A CA 1
ATOM 652 C C . ALA A 1 87 ? 6.680 -0.350 -9.651 1.00 87.25 87 ALA A C 1
ATOM 654 O O . ALA A 1 87 ? 7.021 -1.074 -10.583 1.00 87.25 87 ALA A O 1
ATOM 655 N N . SER A 1 88 ? 7.389 0.724 -9.306 1.00 87.50 88 SER A N 1
ATOM 656 C CA . SER A 1 88 ? 8.656 1.090 -9.947 1.00 87.50 88 SER A CA 1
ATOM 657 C C . SER A 1 88 ? 9.757 0.066 -9.672 1.00 87.50 88 SER A C 1
ATOM 659 O O . SER A 1 88 ? 10.521 -0.260 -10.575 1.00 87.50 88 SER A O 1
ATOM 661 N N . SER A 1 89 ? 9.815 -0.524 -8.470 1.00 88.62 89 SER A N 1
ATOM 662 C CA . SER A 1 89 ? 10.783 -1.589 -8.161 1.00 88.62 89 SER A CA 1
ATOM 663 C C . SER A 1 89 ? 10.628 -2.795 -9.091 1.00 88.62 89 SER A C 1
ATOM 665 O O . SER A 1 89 ? 11.622 -3.393 -9.491 1.00 88.62 89 SER A O 1
ATOM 667 N N . LEU A 1 90 ? 9.394 -3.101 -9.510 1.00 86.38 90 LEU A N 1
ATOM 668 C CA . LEU A 1 90 ? 9.101 -4.178 -10.455 1.00 86.38 90 LEU A CA 1
ATOM 669 C C . LEU A 1 90 ? 9.587 -3.872 -11.874 1.00 86.38 90 LEU A C 1
ATOM 671 O O . LEU A 1 90 ? 9.605 -4.778 -12.699 1.00 86.38 90 LEU A O 1
ATOM 675 N N . TYR A 1 91 ? 9.990 -2.644 -12.193 1.00 85.12 91 TYR A N 1
ATOM 676 C CA . TYR A 1 91 ? 10.681 -2.375 -13.452 1.00 85.12 91 TYR A CA 1
ATOM 677 C C . TYR A 1 91 ? 12.114 -2.926 -13.416 1.00 85.12 91 TYR A C 1
ATOM 679 O O . TYR A 1 91 ? 12.560 -3.567 -14.363 1.00 85.12 91 TYR A O 1
ATOM 687 N N . TYR A 1 92 ? 12.803 -2.748 -12.286 1.00 86.25 92 TYR A N 1
ATOM 688 C CA . TYR A 1 92 ? 14.223 -3.078 -12.130 1.00 86.25 92 TYR A CA 1
ATOM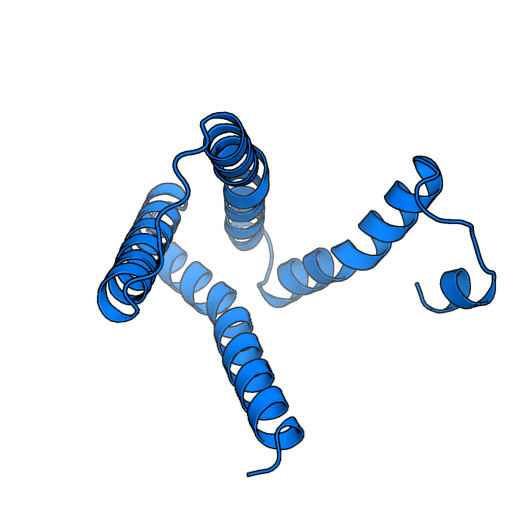 689 C C . TYR A 1 92 ? 14.479 -4.481 -11.572 1.00 86.25 92 TYR A C 1
ATOM 691 O O . TYR A 1 92 ? 15.513 -5.078 -11.857 1.00 86.25 92 TYR A O 1
ATOM 699 N N . LEU A 1 93 ? 13.552 -5.019 -10.777 1.00 89.25 93 LEU A N 1
ATOM 700 C CA . LEU A 1 93 ? 13.730 -6.270 -10.046 1.00 89.25 93 LEU A CA 1
ATOM 701 C C . LEU A 1 93 ? 12.725 -7.346 -10.493 1.00 89.25 93 LEU A C 1
ATOM 703 O O . LEU A 1 93 ? 11.618 -7.041 -10.963 1.00 89.25 93 LEU A O 1
ATOM 707 N N . PRO A 1 94 ? 13.068 -8.637 -10.344 1.00 87.50 94 PRO A N 1
ATOM 708 C CA . PRO A 1 94 ? 12.099 -9.725 -10.411 1.00 87.50 94 PRO A CA 1
ATOM 709 C C . PRO A 1 94 ? 11.021 -9.586 -9.328 1.00 87.50 94 PRO A C 1
ATOM 711 O O . PRO A 1 94 ? 11.289 -9.106 -8.227 1.00 87.50 94 PRO A O 1
ATOM 714 N N . ALA A 1 95 ? 9.810 -10.072 -9.615 1.00 84.81 95 ALA A N 1
ATOM 715 C CA . ALA A 1 95 ? 8.676 -9.971 -8.693 1.00 84.81 95 ALA A CA 1
ATOM 716 C C . ALA A 1 95 ? 8.942 -10.623 -7.325 1.00 84.81 95 ALA A C 1
ATOM 718 O O . ALA A 1 95 ? 8.553 -10.069 -6.298 1.00 84.81 95 ALA A O 1
ATOM 719 N N . SER A 1 96 ? 9.641 -11.762 -7.306 1.00 86.31 96 SER A N 1
ATOM 720 C CA . SER A 1 96 ? 10.028 -12.457 -6.075 1.00 86.31 96 SER A CA 1
ATOM 721 C C . SER A 1 96 ? 10.936 -11.601 -5.194 1.00 86.31 96 SER A C 1
ATOM 723 O O . SER A 1 96 ? 10.683 -11.478 -4.001 1.00 86.31 96 SER A O 1
ATOM 725 N N . LEU A 1 97 ? 11.946 -10.953 -5.778 1.00 87.31 97 LEU A N 1
ATOM 726 C CA . LEU A 1 97 ? 12.899 -10.133 -5.035 1.00 87.31 97 LEU A CA 1
ATOM 727 C C . LEU A 1 97 ? 12.241 -8.868 -4.467 1.00 87.31 97 LEU A C 1
ATOM 729 O O . LEU A 1 97 ? 12.421 -8.567 -3.289 1.00 87.31 97 LEU A O 1
ATOM 733 N N . SER A 1 98 ? 11.411 -8.174 -5.258 1.00 86.31 98 SER A N 1
ATOM 734 C CA . SER A 1 98 ? 10.612 -7.042 -4.761 1.00 86.31 98 SER A CA 1
ATOM 735 C C . SER A 1 98 ? 9.698 -7.445 -3.599 1.00 86.31 98 SER A C 1
ATOM 737 O O . SER A 1 98 ? 9.572 -6.700 -2.629 1.00 86.31 98 SER A O 1
ATOM 739 N N . ALA A 1 99 ? 9.069 -8.623 -3.671 1.00 85.69 99 ALA A N 1
ATOM 740 C CA . ALA A 1 99 ? 8.215 -9.129 -2.599 1.00 85.69 99 ALA A CA 1
ATOM 741 C C . ALA A 1 99 ? 9.013 -9.480 -1.331 1.00 85.69 99 ALA A C 1
ATOM 743 O O . ALA A 1 99 ? 8.579 -9.144 -0.234 1.00 85.69 99 ALA A O 1
ATOM 744 N N . MET A 1 100 ? 10.194 -10.094 -1.466 1.00 87.81 100 MET A N 1
ATOM 745 C CA . MET A 1 100 ? 11.068 -10.390 -0.322 1.00 87.81 100 MET A CA 1
ATOM 746 C C . MET A 1 100 ? 11.524 -9.115 0.393 1.00 87.81 100 MET A C 1
ATOM 748 O O . MET A 1 100 ? 11.476 -9.058 1.618 1.00 87.81 100 MET A O 1
ATOM 752 N N . LEU A 1 101 ? 11.890 -8.072 -0.360 1.00 89.31 101 LEU A N 1
ATOM 753 C CA . LEU A 1 101 ? 12.220 -6.766 0.216 1.00 89.31 101 LEU A CA 1
ATOM 754 C C . LEU A 1 101 ? 11.024 -6.154 0.949 1.00 89.31 101 LEU A C 1
ATOM 756 O O . LEU A 1 101 ? 11.178 -5.618 2.043 1.00 89.31 101 LEU A O 1
ATOM 760 N N . LEU A 1 102 ? 9.820 -6.274 0.385 1.00 86.25 102 LEU A N 1
ATOM 761 C CA . LEU A 1 102 ? 8.609 -5.815 1.056 1.00 86.25 102 LEU A CA 1
ATOM 762 C C . LEU A 1 102 ? 8.347 -6.591 2.356 1.00 86.25 102 LEU A C 1
ATOM 764 O O . LEU A 1 102 ? 7.884 -6.000 3.324 1.00 86.25 102 LEU A O 1
ATOM 768 N N . TYR A 1 103 ? 8.681 -7.881 2.421 1.00 86.81 103 TYR A N 1
ATOM 769 C CA . TYR A 1 103 ? 8.572 -8.667 3.653 1.00 86.81 103 TYR A CA 1
ATOM 770 C C . TYR A 1 103 ? 9.624 -8.337 4.713 1.00 86.81 103 TYR A C 1
ATOM 772 O O . TYR A 1 103 ? 9.459 -8.767 5.849 1.00 86.81 103 TYR A O 1
ATOM 780 N N . ALA A 1 104 ? 10.634 -7.518 4.408 1.00 88.31 104 ALA A N 1
ATOM 781 C CA . ALA A 1 104 ? 11.486 -6.913 5.432 1.00 88.31 104 ALA A CA 1
ATOM 782 C C . ALA A 1 104 ? 10.793 -5.741 6.159 1.00 88.31 104 ALA A C 1
ATOM 784 O O . ALA A 1 104 ? 11.264 -5.300 7.206 1.00 88.31 104 ALA A O 1
ATOM 785 N N . TYR A 1 105 ? 9.661 -5.240 5.643 1.00 87.75 105 TYR A N 1
ATOM 786 C CA . TYR A 1 105 ? 8.912 -4.126 6.236 1.00 87.75 105 TYR A CA 1
ATOM 787 C C . TYR A 1 105 ? 8.566 -4.321 7.721 1.00 87.75 105 TYR A C 1
ATOM 789 O O . TYR A 1 105 ? 8.823 -3.389 8.480 1.00 87.75 105 TYR A O 1
ATOM 797 N N . PRO A 1 106 ? 8.046 -5.479 8.185 1.00 87.56 106 PRO A N 1
ATOM 798 C CA . PRO A 1 106 ? 7.761 -5.683 9.604 1.00 87.56 106 PRO A CA 1
ATOM 799 C C . PRO A 1 106 ? 9.006 -5.507 10.473 1.00 87.56 106 PRO A C 1
ATOM 801 O O . PRO A 1 106 ? 8.930 -4.842 11.501 1.00 87.56 106 PRO A O 1
ATOM 804 N N . ALA A 1 107 ? 10.160 -6.011 10.022 1.00 87.44 107 ALA A N 1
ATOM 805 C CA . ALA A 1 107 ? 11.410 -5.856 10.752 1.00 87.44 107 ALA A CA 1
ATOM 806 C C . ALA A 1 107 ? 11.850 -4.389 10.834 1.00 87.44 107 ALA A C 1
ATOM 808 O O . ALA A 1 107 ? 12.174 -3.892 11.912 1.00 87.44 107 ALA A O 1
ATOM 809 N N . LEU A 1 108 ? 11.781 -3.664 9.713 1.00 87.69 108 LEU A N 1
ATOM 810 C CA . LEU A 1 108 ? 12.084 -2.231 9.670 1.00 87.69 108 LEU A CA 1
ATOM 811 C C . LEU A 1 108 ? 11.154 -1.425 10.585 1.00 87.69 108 LEU A C 1
ATOM 813 O O . LEU A 1 108 ? 11.624 -0.574 11.337 1.00 87.69 108 LEU A O 1
ATOM 817 N N . VAL A 1 109 ? 9.848 -1.707 10.559 1.00 88.44 109 VAL A N 1
ATOM 818 C CA . VAL A 1 109 ? 8.862 -1.032 11.415 1.00 88.44 109 VAL A CA 1
ATOM 819 C C . VAL A 1 109 ? 9.135 -1.304 12.886 1.00 88.44 109 VAL A C 1
ATOM 821 O O . VAL A 1 109 ? 9.104 -0.366 13.674 1.00 88.44 109 VAL A O 1
ATOM 824 N N . SER A 1 110 ? 9.445 -2.545 13.267 1.00 86.38 110 SER A N 1
ATOM 825 C CA . SER A 1 110 ? 9.766 -2.878 14.657 1.00 86.38 110 SER A CA 1
ATOM 826 C C . SER A 1 110 ? 11.029 -2.172 15.153 1.00 86.38 110 SER A C 1
ATOM 828 O O . SER A 1 110 ? 11.038 -1.658 16.270 1.00 86.38 110 SER A O 1
ATOM 830 N N . ILE A 1 111 ? 12.075 -2.087 14.325 1.00 86.69 111 ILE A N 1
ATOM 831 C CA . ILE A 1 111 ? 13.303 -1.350 14.665 1.00 86.69 111 ILE A CA 1
ATOM 832 C C . ILE A 1 111 ? 13.005 0.145 14.841 1.00 86.69 111 ILE A C 1
ATOM 834 O O . ILE A 1 111 ? 13.461 0.756 15.807 1.00 86.69 111 ILE A O 1
ATOM 838 N N . ILE A 1 112 ? 12.219 0.737 13.937 1.00 87.25 112 ILE A N 1
ATOM 839 C CA . ILE A 1 112 ? 11.835 2.153 14.012 1.00 87.25 112 ILE A CA 1
ATOM 840 C C . ILE A 1 112 ? 10.970 2.423 15.251 1.00 87.25 112 ILE A C 1
ATOM 842 O O . ILE A 1 112 ? 11.222 3.393 15.959 1.00 87.25 112 ILE A O 1
ATOM 846 N N . ALA A 1 113 ? 9.991 1.565 15.549 1.00 86.62 113 ALA A N 1
ATOM 847 C CA . ALA A 1 113 ? 9.130 1.698 16.725 1.00 86.62 113 ALA A CA 1
ATOM 848 C C . ALA A 1 113 ? 9.937 1.644 18.031 1.00 86.62 113 ALA A C 1
ATOM 850 O O . ALA A 1 113 ? 9.693 2.430 18.947 1.00 86.62 113 ALA A O 1
ATOM 851 N N . PHE A 1 114 ? 10.948 0.772 18.092 1.00 84.38 114 PHE A N 1
ATOM 852 C CA . PHE A 1 114 ? 11.898 0.753 19.200 1.00 84.38 114 PHE A CA 1
ATOM 853 C C . PHE A 1 114 ? 12.703 2.058 19.288 1.00 84.38 114 P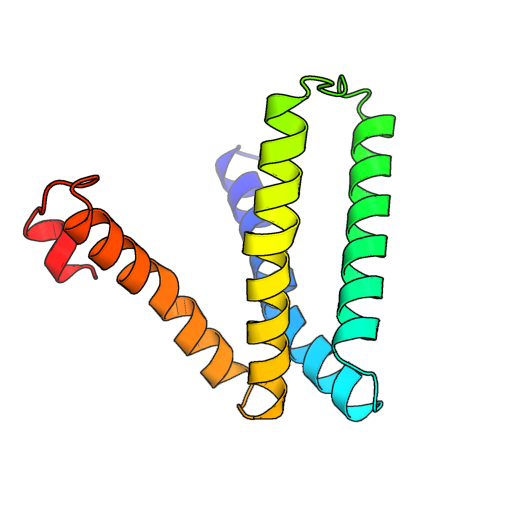HE A C 1
ATOM 855 O O . PHE A 1 114 ? 12.810 2.636 20.366 1.00 84.38 114 PHE A O 1
ATOM 862 N N . ALA A 1 115 ? 13.229 2.555 18.165 1.00 85.31 115 ALA A N 1
ATOM 863 C CA . ALA A 1 115 ? 14.012 3.791 18.137 1.00 85.31 115 ALA A CA 1
ATOM 864 C C . ALA A 1 115 ? 13.200 5.035 18.549 1.00 85.31 115 ALA A C 1
ATOM 866 O O . ALA A 1 115 ? 13.751 5.949 19.158 1.00 85.31 115 ALA A O 1
ATOM 867 N N . ILE A 1 116 ? 11.901 5.068 18.234 1.00 88.00 116 ILE A N 1
ATOM 868 C CA . ILE A 1 116 ? 10.972 6.146 18.616 1.00 88.00 116 ILE A CA 1
ATOM 869 C C . ILE A 1 116 ? 10.531 6.024 20.089 1.00 88.00 116 ILE A C 1
ATOM 871 O O . ILE A 1 116 ? 10.095 7.009 20.681 1.00 88.00 116 ILE A O 1
ATOM 875 N N . GLY A 1 117 ? 10.696 4.851 20.709 1.00 80.25 117 GLY A N 1
ATOM 876 C CA . GLY A 1 117 ? 10.284 4.587 22.090 1.00 80.25 117 GLY A CA 1
ATOM 877 C C . GLY A 1 117 ? 8.816 4.173 22.240 1.00 80.25 117 GLY A C 1
ATOM 878 O O . GLY A 1 117 ? 8.323 4.106 23.365 1.00 80.25 117 GLY A O 1
ATOM 879 N N . ASP A 1 118 ? 8.132 3.864 21.134 1.00 77.44 118 ASP A N 1
ATOM 880 C CA . ASP A 1 118 ? 6.747 3.373 21.139 1.00 77.44 118 ASP A CA 1
ATOM 881 C C . ASP A 1 118 ? 6.648 1.918 21.650 1.00 77.44 118 ASP A C 1
ATOM 883 O O . ASP A 1 118 ? 5.600 1.501 22.146 1.00 77.44 118 ASP A O 1
ATOM 887 N N . GLU A 1 119 ? 7.736 1.137 21.578 1.00 71.62 119 GLU A N 1
ATOM 888 C CA . GLU A 1 119 ? 7.803 -0.234 22.103 1.00 71.62 119 GLU A CA 1
ATOM 889 C C . GLU A 1 119 ? 9.004 -0.473 23.035 1.00 71.62 119 GLU A C 1
ATOM 891 O O . GLU A 1 119 ? 10.136 -0.090 22.745 1.00 71.62 119 GLU A O 1
ATOM 896 N N . ILE A 1 120 ? 8.772 -1.202 24.137 1.00 68.25 120 ILE A N 1
ATOM 897 C CA . ILE A 1 120 ? 9.824 -1.663 25.057 1.00 68.25 120 ILE A CA 1
ATOM 898 C C . ILE A 1 120 ? 10.470 -2.932 24.486 1.00 68.25 120 ILE A C 1
ATOM 900 O O . ILE A 1 120 ? 9.783 -3.924 24.211 1.00 68.25 120 ILE A O 1
ATOM 904 N N . PHE A 1 121 ? 11.797 -2.920 24.338 1.00 62.66 121 PHE A N 1
ATOM 905 C CA . PHE A 1 121 ? 12.555 -4.067 23.843 1.00 62.66 121 PHE A CA 1
ATOM 906 C C . PHE A 1 121 ? 12.458 -5.249 24.810 1.00 62.66 121 PHE A C 1
ATOM 908 O O . PHE A 1 121 ? 12.889 -5.185 25.959 1.00 62.66 121 PHE A O 1
ATOM 915 N N . SER A 1 122 ? 11.897 -6.351 24.319 1.00 66.94 122 SER A N 1
ATOM 916 C CA . SER A 1 122 ? 11.898 -7.649 24.988 1.00 66.94 122 SER A CA 1
ATOM 917 C C . SER A 1 122 ? 12.836 -8.570 24.215 1.00 66.94 122 SER A C 1
ATOM 919 O O . SER A 1 122 ? 12.702 -8.696 22.999 1.00 66.94 122 SER A O 1
ATOM 921 N N . TRP A 1 123 ? 13.769 -9.232 24.904 1.00 63.09 123 TRP A N 1
ATOM 922 C CA . TRP A 1 123 ? 14.752 -10.143 24.294 1.00 63.09 123 TRP A CA 1
ATOM 923 C C . TRP A 1 123 ? 14.092 -11.245 23.443 1.00 63.09 123 TRP A C 1
ATOM 925 O O . TRP A 1 123 ? 14.607 -11.624 22.394 1.00 63.09 123 TRP A O 1
ATOM 935 N N . ASN A 1 124 ? 12.883 -11.673 23.823 1.00 71.12 124 ASN A N 1
ATOM 936 C CA . ASN A 1 124 ? 12.092 -12.645 23.066 1.00 71.12 124 ASN A CA 1
ATOM 937 C C . ASN A 1 124 ? 11.563 -12.086 21.733 1.00 71.12 124 ASN A C 1
ATOM 939 O O . ASN A 1 124 ? 11.331 -12.857 20.812 1.00 71.12 124 ASN A O 1
ATOM 943 N N . LYS A 1 125 ? 11.367 -10.765 21.612 1.00 61.34 125 LYS A N 1
ATOM 944 C CA . LYS A 1 125 ? 10.970 -10.110 20.354 1.00 61.34 125 LYS A CA 1
ATOM 945 C C . LYS A 1 125 ? 12.162 -9.912 19.417 1.00 61.34 125 LYS A C 1
ATOM 947 O O . LYS A 1 125 ? 12.001 -10.070 18.216 1.00 61.34 125 LYS A O 1
ATOM 952 N N . GLY A 1 126 ? 13.343 -9.608 19.962 1.00 61.97 126 GLY A N 1
ATOM 953 C CA . GLY A 1 126 ? 14.559 -9.378 19.172 1.00 61.97 126 GLY A CA 1
ATOM 954 C C . GLY A 1 126 ? 15.056 -10.614 18.414 1.00 61.97 126 GLY A C 1
ATOM 955 O O . GLY A 1 126 ? 15.617 -10.470 17.340 1.00 61.97 126 GLY A O 1
ATOM 956 N N . ILE A 1 127 ? 14.818 -11.818 18.946 1.00 66.31 127 ILE A N 1
ATOM 957 C CA . ILE A 1 127 ? 15.207 -13.093 18.309 1.00 66.31 127 ILE A CA 1
ATOM 958 C C . ILE A 1 127 ? 14.204 -13.534 17.222 1.00 66.31 127 ILE A C 1
ATOM 960 O O . ILE A 1 127 ? 14.533 -14.359 16.375 1.00 66.31 127 ILE A O 1
ATOM 964 N N . LEU A 1 128 ? 12.973 -13.010 17.254 1.00 62.50 128 LEU A N 1
ATOM 965 C CA . LEU A 1 128 ? 11.902 -13.338 16.301 1.00 62.50 128 LEU A CA 1
ATOM 966 C C . LEU A 1 128 ? 11.818 -12.357 15.116 1.00 62.50 128 LEU A C 1
ATOM 968 O O . LEU A 1 128 ? 10.987 -12.564 14.230 1.00 62.50 128 LEU A O 1
ATOM 972 N N . LEU A 1 129 ? 12.630 -11.295 15.143 1.00 57.97 129 LEU A N 1
ATOM 973 C CA . LEU A 1 129 ? 12.811 -10.306 14.077 1.00 57.97 129 LEU A CA 1
ATOM 974 C 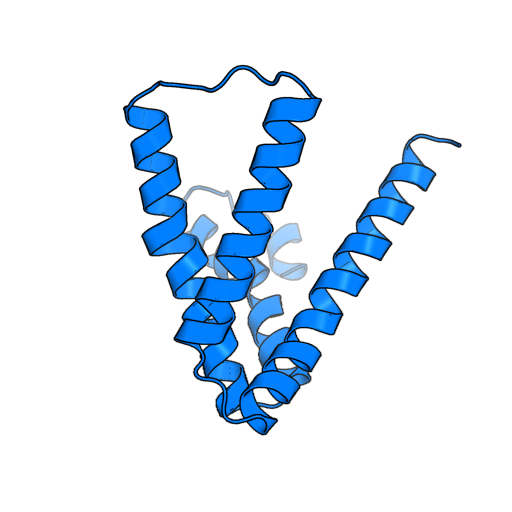C . LEU A 1 129 ? 13.837 -10.790 13.051 1.00 57.97 129 LEU A C 1
ATOM 976 O O . LEU A 1 129 ? 13.575 -10.573 11.847 1.00 57.97 129 LEU A O 1
#

Secondary structure (DSSP, 8-state):
--HHHHHHHHHHHHHHHHHHHHHHHHHHHHTT--HHHHHHHHHHHHHHHHHHHHHHTTPPP---HHHHHHHHHIIIIIIIHHHHHHHHHHHHS-HHHHHHHHHTHHHHHHHHHHHHTSS---HHHHT--

Radius of gyration: 18.42 Å; Cα contacts (8 Å, |Δi|>4): 43; chains: 1; bounding box: 41×40×48 Å

Organism: NCBI:txid1076179